Protein AF-A0A2M8DER8-F1 (afdb_monomer_lite)

Sequence (99 aa):
MIIALTCYLHQTRAVWVCFTGGPVLRNAFCRLGLAPVCLAAARPEALGVAAAQWGRYYDQHPHLFAGRVEEGFHSLSGGLTAEQLIGVARTIAPVRYAE

Foldseek 3Di:
DLLLVLLLCVVVVPFKDKDKDFPVVCVVCVVLVHDWDFDFFDDLVVCPVNSVVCPCVCVRRITMTMGGSVVSNVSNVVPDDPVRVVVSVVVCDDPPPDD

Structure (mmCIF, N/CA/C/O backbone):
data_AF-A0A2M8DER8-F1
#
_entry.id   AF-A0A2M8DER8-F1
#
loop_
_atom_site.group_PDB
_atom_site.id
_atom_site.type_symbol
_atom_site.label_atom_id
_atom_site.label_alt_id
_atom_site.label_comp_id
_atom_site.label_asym_id
_atom_site.label_entity_id
_atom_site.label_seq_id
_atom_site.pdbx_PDB_ins_code
_atom_site.Cartn_x
_atom_site.Cartn_y
_atom_site.Cartn_z
_atom_site.occupancy
_atom_site.B_iso_or_equiv
_atom_site.auth_seq_id
_atom_site.auth_comp_id
_atom_site.auth_asym_id
_atom_site.auth_atom_id
_atom_site.pdbx_PDB_model_num
ATOM 1 N N . MET A 1 1 ? 0.948 10.766 3.072 1.00 75.06 1 MET A N 1
ATOM 2 C CA . MET A 1 1 ? -0.043 10.258 2.097 1.00 75.06 1 MET A CA 1
ATOM 3 C C . MET A 1 1 ? -0.823 9.045 2.606 1.00 75.06 1 MET A C 1
ATOM 5 O O . MET A 1 1 ? -2.036 9.089 2.500 1.00 75.06 1 MET A O 1
ATOM 9 N N . ILE A 1 2 ? -0.188 8.019 3.204 1.00 84.62 2 ILE A N 1
ATOM 10 C CA . ILE A 1 2 ? -0.878 6.800 3.700 1.00 84.62 2 ILE A CA 1
ATOM 11 C C . ILE A 1 2 ? -2.058 7.131 4.625 1.00 84.62 2 ILE A C 1
ATOM 13 O O . ILE A 1 2 ? -3.170 6.708 4.349 1.00 84.62 2 ILE A O 1
ATOM 17 N N . ILE A 1 3 ? -1.838 7.952 5.658 1.00 85.69 3 ILE A N 1
ATOM 18 C CA . ILE A 1 3 ? -2.890 8.317 6.623 1.00 85.69 3 ILE A CA 1
ATOM 19 C C . ILE A 1 3 ? -4.086 8.978 5.929 1.00 85.69 3 ILE A C 1
ATOM 21 O O . ILE A 1 3 ? -5.216 8.531 6.090 1.00 85.69 3 ILE A O 1
ATOM 25 N N . ALA A 1 4 ? -3.831 10.002 5.112 1.00 86.31 4 ALA A N 1
ATOM 26 C CA . ALA A 1 4 ? -4.889 10.716 4.405 1.00 86.31 4 ALA A CA 1
ATOM 27 C C . ALA A 1 4 ? -5.678 9.815 3.453 1.00 86.31 4 ALA A C 1
ATOM 29 O O . ALA A 1 4 ? -6.903 9.874 3.431 1.00 86.31 4 ALA A O 1
ATOM 30 N N . LEU A 1 5 ? -4.991 8.938 2.720 1.00 88.00 5 LEU A N 1
ATOM 31 C CA . LEU A 1 5 ? -5.652 7.996 1.828 1.00 88.00 5 LEU A CA 1
ATOM 32 C C . LEU A 1 5 ? -6.498 6.975 2.606 1.00 88.00 5 LEU A C 1
ATOM 34 O O . LEU A 1 5 ? -7.631 6.719 2.216 1.00 88.00 5 LEU A O 1
ATOM 38 N N . THR A 1 6 ? -6.004 6.442 3.727 1.00 89.19 6 THR A N 1
ATOM 39 C CA . THR A 1 6 ? -6.788 5.535 4.579 1.00 89.19 6 THR A CA 1
ATOM 40 C C . THR A 1 6 ? -8.038 6.225 5.130 1.00 89.19 6 THR A C 1
ATOM 42 O O . THR A 1 6 ? -9.124 5.653 5.070 1.00 89.19 6 THR A O 1
ATOM 45 N N . CYS A 1 7 ? -7.924 7.474 5.601 1.00 87.44 7 CYS A N 1
ATOM 46 C CA . CYS A 1 7 ? -9.077 8.252 6.059 1.00 87.44 7 CYS A CA 1
ATOM 47 C C . CYS A 1 7 ? -10.094 8.498 4.934 1.00 87.44 7 CYS A C 1
ATOM 49 O O . CYS A 1 7 ? -11.292 8.354 5.163 1.00 87.44 7 CYS A O 1
ATOM 51 N N . TYR A 1 8 ? -9.635 8.828 3.723 1.00 87.88 8 TYR A N 1
ATOM 52 C CA . TYR A 1 8 ? -10.504 9.019 2.558 1.00 87.88 8 TYR A CA 1
ATOM 53 C C . TYR A 1 8 ? -11.277 7.750 2.194 1.00 87.88 8 TYR A C 1
ATOM 55 O O . TYR A 1 8 ? -12.495 7.771 2.017 1.00 87.88 8 TYR A O 1
ATOM 63 N N . LEU A 1 9 ? -10.563 6.629 2.092 1.00 91.00 9 LEU A N 1
ATOM 64 C CA . LEU A 1 9 ? -11.147 5.340 1.733 1.00 91.00 9 LEU A CA 1
ATOM 65 C C . LEU A 1 9 ? -12.179 4.897 2.774 1.00 91.00 9 LEU A C 1
ATOM 67 O O . LEU A 1 9 ? -13.244 4.401 2.417 1.00 91.00 9 LEU A O 1
ATOM 71 N N . HIS A 1 10 ? -11.901 5.144 4.055 1.00 91.38 10 HIS A N 1
ATOM 72 C CA . HIS A 1 10 ? -12.841 4.862 5.134 1.00 91.38 10 HIS A CA 1
ATOM 73 C C . HIS A 1 10 ? -14.101 5.741 5.033 1.00 91.38 10 HIS A C 1
ATOM 75 O O . HIS A 1 10 ? -15.219 5.234 5.088 1.00 91.38 10 HIS A O 1
ATOM 81 N N . GLN A 1 11 ? -13.948 7.049 4.791 1.00 88.56 11 GLN A N 1
ATOM 82 C CA . GLN A 1 11 ? -15.084 7.970 4.613 1.00 88.56 11 GLN A CA 1
ATOM 83 C C . GLN A 1 11 ? -15.958 7.613 3.403 1.00 88.56 11 GLN A C 1
ATOM 85 O O . GLN A 1 11 ? -17.178 7.760 3.454 1.00 88.56 11 GLN A O 1
ATOM 90 N N . THR A 1 12 ? -15.350 7.104 2.331 1.00 87.88 12 THR A N 1
ATOM 91 C CA . THR A 1 12 ? -16.055 6.640 1.124 1.00 87.88 12 THR A CA 1
ATOM 92 C C . THR A 1 12 ? -16.608 5.216 1.250 1.00 87.88 12 THR A C 1
ATOM 94 O O . THR A 1 12 ? -17.195 4.707 0.298 1.00 87.88 12 THR A O 1
ATOM 97 N N . ARG A 1 13 ? -16.483 4.586 2.429 1.00 90.75 13 ARG A N 1
ATOM 98 C CA . ARG A 1 13 ? -16.944 3.218 2.727 1.00 90.75 13 ARG A CA 1
ATOM 99 C C . ARG A 1 13 ? -16.336 2.147 1.816 1.00 90.75 13 ARG A C 1
ATOM 101 O O . ARG A 1 13 ? -16.946 1.102 1.586 1.00 90.75 13 ARG A O 1
ATOM 108 N N . ALA A 1 14 ? -15.130 2.381 1.301 1.00 93.38 14 ALA A N 1
ATOM 109 C CA . ALA A 1 14 ? -14.382 1.338 0.617 1.00 93.38 14 ALA A CA 1
ATOM 110 C C . ALA A 1 14 ? -14.043 0.224 1.619 1.00 93.38 14 ALA A C 1
ATOM 112 O O . ALA A 1 14 ? -13.564 0.497 2.715 1.00 93.38 14 ALA A O 1
ATOM 113 N N . VAL A 1 15 ? -14.279 -1.037 1.253 1.00 95.62 15 VAL A N 1
ATOM 114 C CA . VAL A 1 15 ? -13.993 -2.184 2.138 1.00 95.62 15 VAL A CA 1
ATOM 115 C C . VAL A 1 15 ? -12.535 -2.625 2.002 1.00 95.62 15 VAL A C 1
ATOM 117 O O . VAL A 1 15 ? -11.861 -2.929 2.989 1.00 95.62 15 VAL A O 1
ATOM 120 N N . TRP A 1 16 ? -12.041 -2.625 0.765 1.00 95.62 16 TRP A N 1
ATOM 121 C CA . TRP A 1 16 ? -10.700 -3.058 0.400 1.00 95.62 16 TRP A CA 1
ATOM 122 C C . TRP A 1 16 ? -10.007 -1.993 -0.433 1.00 95.62 16 TRP A C 1
ATOM 124 O O . TRP A 1 16 ? -10.632 -1.325 -1.256 1.00 95.62 16 TRP A O 1
ATOM 134 N N . VAL A 1 17 ? -8.696 -1.889 -0.255 1.00 94.88 17 VAL A N 1
ATOM 135 C CA . VAL A 1 17 ? -7.814 -1.147 -1.153 1.00 94.88 17 VAL A CA 1
ATOM 136 C C . VAL A 1 17 ? -6.779 -2.094 -1.730 1.00 94.88 17 VAL A C 1
ATOM 138 O O . VAL A 1 17 ? -6.166 -2.860 -0.988 1.00 94.88 17 VAL A O 1
ATOM 141 N N . CYS A 1 18 ? -6.577 -2.012 -3.042 1.00 95.62 18 CYS A N 1
ATOM 142 C CA . CYS A 1 18 ? -5.510 -2.710 -3.745 1.00 95.62 18 CYS A CA 1
ATOM 143 C C . CYS A 1 18 ? -4.506 -1.692 -4.277 1.00 95.62 18 CYS A C 1
ATOM 145 O O . CYS A 1 18 ? -4.895 -0.650 -4.803 1.00 95.62 18 CYS A O 1
ATOM 147 N N . PHE A 1 19 ? -3.216 -1.982 -4.145 1.00 93.94 19 PHE A N 1
ATOM 148 C CA . PHE A 1 19 ? -2.161 -1.089 -4.617 1.00 93.94 19 PHE A CA 1
ATOM 149 C C . PHE A 1 19 ? -0.875 -1.853 -4.926 1.00 93.94 19 PHE A C 1
ATOM 151 O O . PHE A 1 19 ? -0.637 -2.940 -4.403 1.00 93.94 19 PHE A O 1
ATOM 158 N N . THR A 1 20 ? -0.021 -1.264 -5.762 1.00 95.06 20 THR A N 1
ATOM 159 C CA . THR A 1 20 ? 1.351 -1.728 -5.979 1.00 95.06 20 THR A CA 1
ATOM 160 C C . THR A 1 20 ? 2.310 -0.978 -5.056 1.00 95.06 20 THR A C 1
ATOM 162 O O . THR A 1 20 ? 2.190 0.235 -4.863 1.00 95.06 20 THR A O 1
ATOM 165 N N . G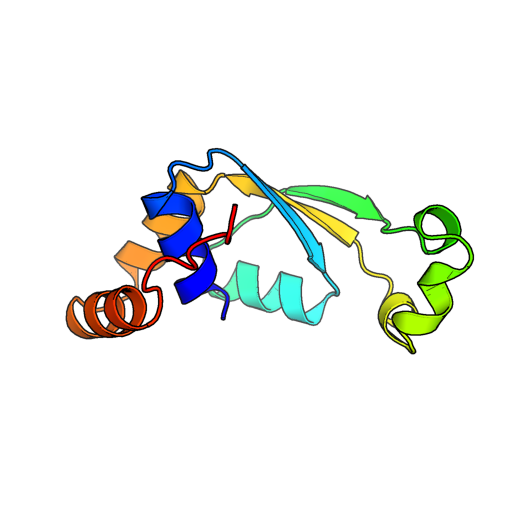LY A 1 21 ? 3.298 -1.670 -4.490 1.00 94.19 21 GLY A N 1
ATOM 166 C CA . GLY A 1 21 ? 4.281 -1.055 -3.601 1.00 94.19 21 GLY A CA 1
ATOM 167 C C . GLY A 1 21 ? 5.640 -1.738 -3.625 1.00 94.19 21 GLY A C 1
ATOM 168 O O . GLY A 1 21 ? 5.729 -2.961 -3.685 1.00 94.19 21 GLY A O 1
ATOM 169 N N . GLY A 1 22 ? 6.706 -0.943 -3.541 1.00 93.38 22 GLY A N 1
ATOM 170 C CA . GLY A 1 22 ? 8.051 -1.450 -3.285 1.00 93.38 22 GLY A CA 1
ATOM 171 C C . GLY A 1 22 ? 8.335 -1.686 -1.795 1.00 93.38 22 GLY A C 1
ATOM 172 O O . GLY A 1 22 ? 7.522 -1.326 -0.932 1.00 93.38 22 GLY A O 1
ATOM 173 N N . PRO A 1 23 ? 9.524 -2.222 -1.463 1.00 90.31 23 PRO A N 1
ATOM 174 C CA . PRO A 1 23 ? 9.928 -2.522 -0.087 1.00 90.31 23 PRO A CA 1
ATOM 175 C C . PRO A 1 23 ? 9.827 -1.326 0.869 1.00 90.31 23 PRO A C 1
ATOM 177 O O . PRO A 1 23 ? 9.393 -1.476 2.010 1.00 90.31 23 PRO A O 1
ATOM 180 N N . VAL A 1 24 ? 10.163 -0.121 0.396 1.00 91.44 24 VAL A N 1
ATOM 181 C CA . VAL A 1 24 ? 10.080 1.115 1.193 1.00 91.44 24 VAL A CA 1
ATOM 182 C C . VAL A 1 24 ? 8.644 1.390 1.641 1.00 91.44 24 VAL A C 1
ATOM 184 O O . VAL A 1 24 ? 8.409 1.687 2.813 1.00 91.44 24 VAL A O 1
ATOM 187 N N . LEU A 1 25 ? 7.675 1.244 0.733 1.00 90.44 25 LEU A N 1
ATOM 188 C CA . LEU A 1 25 ? 6.267 1.468 1.045 1.00 90.44 25 LEU A CA 1
ATOM 189 C C . LEU A 1 25 ? 5.744 0.398 2.010 1.00 90.44 25 LEU A C 1
ATOM 191 O O . LEU A 1 25 ? 5.101 0.737 3.001 1.00 90.44 25 LEU A O 1
ATOM 195 N N . ARG A 1 26 ? 6.086 -0.877 1.780 1.00 88.38 26 ARG A N 1
ATOM 196 C CA . ARG A 1 26 ? 5.752 -1.977 2.700 1.00 88.38 26 ARG A CA 1
ATOM 197 C C . ARG A 1 26 ? 6.268 -1.700 4.115 1.00 88.38 26 ARG A C 1
ATOM 199 O O . ARG A 1 26 ? 5.521 -1.841 5.077 1.00 88.38 26 ARG A O 1
ATOM 206 N N . ASN A 1 27 ? 7.516 -1.253 4.243 1.00 89.56 27 ASN A N 1
ATOM 207 C CA . ASN A 1 27 ? 8.108 -0.926 5.539 1.00 89.56 27 ASN A CA 1
ATOM 208 C C . ASN A 1 27 ? 7.393 0.249 6.220 1.00 89.56 27 ASN A C 1
ATOM 210 O O . ASN A 1 27 ? 7.227 0.239 7.439 1.00 89.56 27 ASN A O 1
ATOM 214 N N . ALA A 1 28 ? 6.938 1.244 5.453 1.00 89.19 28 ALA A N 1
ATOM 215 C CA . ALA A 1 28 ? 6.133 2.339 5.987 1.00 89.19 28 ALA A CA 1
ATOM 216 C C . ALA A 1 28 ? 4.785 1.846 6.542 1.00 89.19 28 ALA A C 1
ATOM 218 O O . ALA A 1 28 ? 4.415 2.250 7.640 1.00 89.19 28 ALA A O 1
ATOM 219 N N . PHE A 1 29 ? 4.095 0.935 5.844 1.00 89.75 29 PHE A N 1
ATOM 220 C CA . PHE A 1 29 ? 2.880 0.293 6.361 1.00 89.75 29 PHE A CA 1
ATOM 221 C C . PHE A 1 29 ? 3.155 -0.459 7.672 1.00 89.75 29 PHE A C 1
ATOM 223 O O . PHE A 1 29 ? 2.489 -0.193 8.670 1.00 89.75 29 PHE A O 1
ATOM 230 N N . CYS A 1 30 ? 4.195 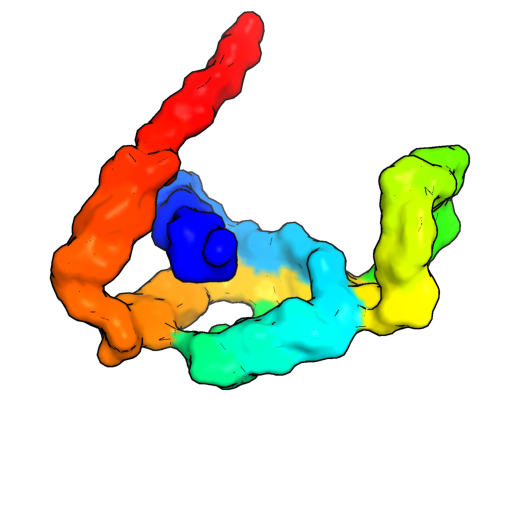-1.300 7.717 1.00 86.94 30 CYS A N 1
ATOM 231 C CA . CYS A 1 30 ? 4.548 -2.044 8.930 1.00 86.94 30 CYS A CA 1
ATOM 232 C C . CYS A 1 30 ? 4.829 -1.124 10.132 1.00 86.94 30 CYS A C 1
ATOM 234 O O . CYS A 1 30 ? 4.357 -1.391 11.233 1.00 86.94 30 CYS A O 1
ATOM 236 N N . ARG A 1 31 ? 5.554 -0.013 9.929 1.00 86.88 31 ARG A N 1
ATOM 237 C CA . ARG A 1 31 ? 5.849 0.973 10.990 1.00 86.88 31 ARG A CA 1
ATOM 238 C C . ARG A 1 31 ? 4.607 1.693 11.516 1.00 86.88 31 ARG A C 1
ATOM 240 O O . ARG A 1 31 ? 4.632 2.179 12.639 1.00 86.88 31 ARG A O 1
ATOM 247 N N . LEU A 1 32 ? 3.553 1.772 10.709 1.00 85.75 32 LEU A N 1
ATOM 248 C CA . LEU A 1 32 ? 2.263 2.359 11.073 1.00 85.75 32 LEU A CA 1
ATOM 249 C C . LEU A 1 32 ? 1.287 1.328 11.669 1.00 85.75 32 LEU A C 1
ATOM 251 O O . LEU A 1 32 ? 0.116 1.643 11.850 1.00 85.75 32 LEU A O 1
ATOM 255 N N . GLY A 1 33 ? 1.735 0.094 11.936 1.00 86.69 33 GLY A N 1
ATOM 256 C CA . GLY A 1 33 ? 0.863 -0.976 12.431 1.00 86.69 33 GLY A CA 1
ATOM 257 C C . GLY A 1 33 ? -0.134 -1.484 11.384 1.00 86.69 33 GLY A C 1
ATOM 258 O O . GLY A 1 33 ? -1.160 -2.065 11.731 1.00 86.69 33 GLY A O 1
ATOM 259 N N . LEU A 1 34 ? 0.147 -1.248 10.100 1.00 89.19 34 LEU A N 1
ATOM 260 C CA . LEU A 1 34 ? -0.670 -1.706 8.983 1.00 89.19 34 LEU A CA 1
ATOM 261 C C . LEU A 1 34 ? -0.074 -2.993 8.408 1.00 89.19 34 LEU A C 1
ATOM 263 O O . LEU A 1 34 ? 1.125 -3.062 8.125 1.00 89.19 34 LEU A O 1
ATOM 267 N N . ALA A 1 35 ? -0.924 -3.994 8.192 1.00 86.81 35 ALA A N 1
ATOM 268 C CA . ALA A 1 35 ? -0.531 -5.309 7.690 1.00 86.81 35 ALA A CA 1
ATOM 269 C C . ALA A 1 35 ? -1.255 -5.650 6.374 1.00 86.81 35 ALA A C 1
ATOM 271 O O . ALA A 1 35 ? -2.119 -6.526 6.352 1.00 86.81 35 ALA A O 1
ATOM 272 N N . PRO A 1 36 ? -0.946 -4.957 5.261 1.00 92.31 36 PRO A N 1
ATOM 273 C CA . PRO A 1 36 ? -1.518 -5.310 3.971 1.00 92.31 36 PRO A CA 1
ATOM 274 C C . PRO A 1 36 ? -1.039 -6.702 3.528 1.00 92.31 36 PRO A C 1
ATOM 276 O O . PRO A 1 36 ? 0.144 -7.039 3.625 1.00 92.31 36 PRO A O 1
ATOM 279 N N . VAL A 1 37 ? -1.966 -7.503 3.010 1.00 94.56 37 VAL A N 1
ATOM 280 C CA . VAL A 1 37 ? -1.719 -8.847 2.488 1.00 94.56 37 VAL A CA 1
ATOM 281 C C . VAL A 1 37 ? -1.010 -8.735 1.143 1.00 94.56 37 VAL A C 1
ATOM 283 O O . VAL A 1 37 ? -1.490 -8.050 0.241 1.00 94.56 37 VAL A O 1
ATOM 286 N N . CYS A 1 38 ? 0.131 -9.409 0.998 1.00 95.25 38 CYS A N 1
ATOM 287 C CA . CYS A 1 38 ? 0.816 -9.536 -0.287 1.00 95.25 38 CYS A CA 1
ATOM 288 C C . CYS A 1 38 ? 0.059 -10.536 -1.167 1.00 95.25 38 CYS A C 1
ATOM 290 O O . CYS A 1 38 ? -0.140 -11.678 -0.759 1.00 95.25 38 CYS A O 1
ATOM 292 N N . LEU A 1 39 ? -0.361 -10.108 -2.356 1.00 96.56 39 LEU A N 1
ATOM 293 C CA . LEU A 1 39 ? -1.129 -10.934 -3.286 1.00 96.56 39 LEU A CA 1
ATOM 294 C C . LEU A 1 39 ? -0.231 -11.612 -4.321 1.00 96.56 39 LEU A C 1
ATOM 296 O O . LEU A 1 39 ? -0.353 -12.808 -4.562 1.00 96.56 39 LEU A O 1
ATOM 300 N N . ALA A 1 40 ? 0.654 -10.840 -4.954 1.00 96.88 40 ALA A N 1
ATOM 301 C CA . ALA A 1 40 ? 1.542 -11.315 -6.011 1.00 96.88 40 ALA A CA 1
ATOM 302 C C . ALA A 1 40 ? 2.660 -10.301 -6.292 1.00 96.88 40 ALA A C 1
ATOM 304 O O . ALA A 1 40 ? 2.555 -9.131 -5.923 1.00 96.88 40 ALA A O 1
ATOM 305 N N . ALA A 1 41 ? 3.704 -10.719 -7.010 1.00 97.19 41 ALA A N 1
ATOM 306 C CA . ALA A 1 41 ? 4.635 -9.779 -7.630 1.00 97.19 41 ALA A CA 1
ATOM 307 C C . ALA A 1 41 ? 3.893 -8.914 -8.664 1.00 97.19 41 ALA A C 1
ATOM 309 O O . ALA A 1 41 ? 3.090 -9.423 -9.451 1.00 97.19 41 ALA A O 1
ATOM 310 N N . ALA A 1 42 ? 4.154 -7.607 -8.676 1.00 96.62 42 ALA A N 1
ATOM 311 C CA . ALA A 1 42 ? 3.598 -6.726 -9.689 1.00 96.62 42 ALA A CA 1
ATOM 312 C C . ALA A 1 42 ? 4.403 -6.895 -10.982 1.00 96.62 42 ALA A C 1
ATOM 314 O O . ALA A 1 42 ? 5.619 -6.708 -11.007 1.00 96.62 42 ALA A O 1
ATOM 315 N N . ARG A 1 43 ? 3.709 -7.250 -12.063 1.00 95.19 43 ARG A N 1
ATOM 316 C CA . ARG A 1 43 ? 4.322 -7.592 -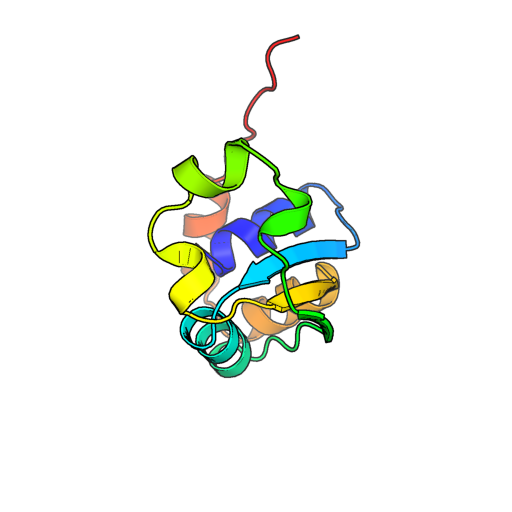13.347 1.00 95.19 43 ARG A CA 1
ATOM 317 C C . ARG A 1 43 ? 4.206 -6.426 -14.330 1.00 95.19 43 ARG A C 1
ATOM 319 O O . ARG A 1 43 ? 3.074 -6.024 -14.608 1.00 95.19 43 ARG A O 1
ATOM 326 N N . PRO A 1 44 ? 5.312 -5.884 -14.871 1.00 94.44 44 PRO A N 1
ATOM 327 C CA . PRO A 1 44 ? 5.241 -4.790 -15.838 1.00 94.44 44 PRO A CA 1
ATOM 328 C C . PRO A 1 44 ? 4.553 -5.222 -17.137 1.00 94.44 44 PRO A C 1
ATOM 330 O O . PRO A 1 44 ? 3.888 -4.406 -17.769 1.00 94.44 44 PRO A O 1
ATOM 333 N N . GLU A 1 45 ? 4.612 -6.511 -17.493 1.00 94.94 45 GLU A N 1
ATOM 334 C CA . GLU A 1 45 ? 3.907 -7.041 -18.671 1.00 94.94 45 GLU A CA 1
ATOM 335 C C . GLU A 1 45 ? 2.388 -6.805 -18.621 1.00 94.94 45 GLU A C 1
ATOM 337 O O . GLU A 1 45 ? 1.764 -6.655 -19.667 1.00 94.94 45 GLU A O 1
ATOM 342 N N . ALA A 1 46 ? 1.791 -6.715 -17.424 1.00 92.81 46 ALA A N 1
ATOM 343 C CA . ALA A 1 46 ? 0.362 -6.436 -17.265 1.00 92.81 46 ALA A CA 1
ATOM 344 C C . ALA A 1 46 ? -0.035 -5.022 -17.732 1.00 92.81 46 ALA A C 1
ATOM 346 O O . ALA A 1 46 ? -1.211 -4.766 -17.973 1.00 92.81 46 ALA A O 1
ATOM 347 N N . LEU A 1 47 ? 0.934 -4.109 -17.867 1.00 92.50 47 LEU A N 1
ATOM 348 C CA . LEU A 1 47 ? 0.722 -2.742 -18.348 1.00 92.50 47 LEU A CA 1
ATOM 349 C C . LEU A 1 47 ? 0.983 -2.584 -19.854 1.00 92.50 47 LEU A C 1
ATOM 351 O O . LEU A 1 47 ? 0.673 -1.534 -20.417 1.00 92.50 47 LEU A O 1
ATOM 355 N N . GLY A 1 48 ? 1.575 -3.583 -20.518 1.00 93.81 48 GLY A N 1
ATOM 356 C CA . GLY A 1 48 ? 1.964 -3.494 -21.927 1.00 93.81 48 GLY A CA 1
ATOM 357 C C . GLY A 1 48 ? 2.824 -2.259 -22.225 1.00 93.81 48 GLY A C 1
ATOM 358 O O . GLY A 1 48 ? 3.766 -1.947 -21.496 1.00 93.81 48 GLY A O 1
ATOM 359 N N . VAL A 1 49 ? 2.473 -1.512 -23.277 1.00 93.50 49 VAL A N 1
ATOM 360 C CA . VAL A 1 49 ? 3.183 -0.279 -23.683 1.00 93.50 49 VAL A CA 1
ATOM 361 C C . VAL A 1 49 ? 3.208 0.791 -22.589 1.00 93.50 49 VAL A C 1
ATOM 363 O O . VAL A 1 49 ? 4.131 1.601 -22.524 1.00 93.50 49 VAL A O 1
ATOM 366 N N . ALA A 1 50 ? 2.223 0.768 -21.689 1.00 93.69 50 ALA A N 1
ATOM 367 C CA . ALA A 1 50 ? 2.110 1.719 -20.599 1.00 93.69 50 ALA A CA 1
ATOM 368 C C . ALA A 1 50 ? 3.172 1.496 -19.511 1.00 93.69 50 ALA A C 1
ATOM 370 O O . ALA A 1 50 ? 3.353 2.385 -18.687 1.00 93.69 50 ALA A O 1
ATOM 371 N N . ALA A 1 51 ? 3.900 0.374 -19.495 1.00 93.38 51 ALA A N 1
ATOM 372 C CA . ALA A 1 51 ? 4.966 0.132 -18.520 1.00 93.38 51 ALA A CA 1
ATOM 373 C C . ALA A 1 51 ? 6.072 1.203 -18.581 1.00 93.38 51 ALA A C 1
ATOM 375 O O . ALA A 1 51 ? 6.584 1.618 -17.543 1.00 93.38 51 ALA A O 1
ATOM 376 N N . ALA A 1 52 ? 6.387 1.718 -19.776 1.00 92.50 52 ALA A N 1
ATOM 377 C CA . ALA A 1 52 ? 7.436 2.722 -19.967 1.00 92.50 52 ALA A CA 1
ATOM 378 C C . AL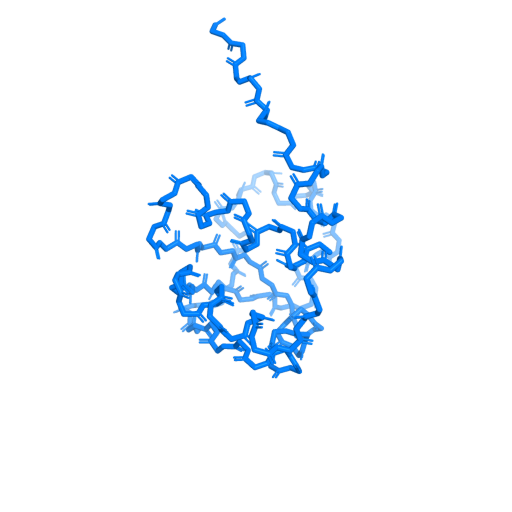A A 1 52 ? 7.166 4.038 -19.210 1.00 92.50 52 ALA A C 1
ATOM 380 O O . ALA A 1 52 ? 8.105 4.693 -18.760 1.00 92.50 52 ALA A O 1
ATOM 381 N N . GLN A 1 53 ? 5.894 4.403 -19.001 1.00 95.88 53 GLN A N 1
ATOM 382 C CA . GLN A 1 53 ? 5.528 5.630 -18.279 1.00 95.88 53 GLN A CA 1
ATOM 383 C C . GLN A 1 53 ? 5.826 5.543 -16.768 1.00 95.88 53 GLN A C 1
ATOM 385 O O . GLN A 1 53 ? 5.863 6.561 -16.084 1.00 95.88 53 GLN A O 1
ATOM 390 N N . TRP A 1 54 ? 6.053 4.335 -16.241 1.00 94.38 54 TRP A N 1
ATOM 391 C CA . TRP A 1 54 ? 6.376 4.105 -14.831 1.00 94.38 54 TRP A CA 1
ATOM 392 C C . TRP A 1 54 ? 7.877 4.263 -14.536 1.00 94.38 54 TRP A C 1
ATOM 394 O O . TRP A 1 54 ? 8.295 4.162 -13.380 1.00 94.38 54 TRP A O 1
ATOM 404 N N . GLY A 1 55 ? 8.705 4.530 -15.555 1.00 94.25 55 GLY A N 1
ATOM 405 C CA . GLY A 1 55 ? 10.149 4.713 -15.408 1.00 94.25 55 GLY A CA 1
ATOM 406 C C . GLY A 1 55 ? 10.811 3.533 -14.690 1.00 94.25 55 GLY A C 1
ATOM 407 O O . GLY A 1 55 ? 10.528 2.376 -14.980 1.00 94.25 55 GLY A O 1
ATOM 408 N N . ARG A 1 56 ? 11.660 3.829 -13.698 1.00 94.00 56 ARG A N 1
ATOM 409 C CA . ARG A 1 56 ? 12.364 2.824 -12.876 1.00 94.00 56 ARG A CA 1
ATOM 410 C C . ARG A 1 56 ? 11.513 2.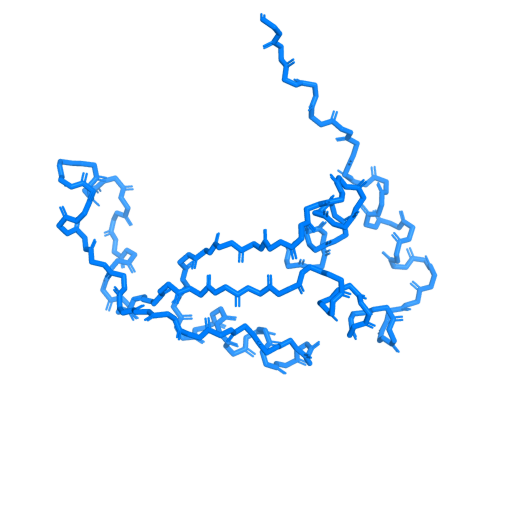219 -11.757 1.00 94.00 56 ARG A C 1
ATOM 412 O O . ARG A 1 56 ? 12.044 1.606 -10.835 1.00 94.00 56 ARG A O 1
ATOM 419 N N . TYR A 1 57 ? 10.195 2.419 -11.767 1.00 94.44 57 TYR A N 1
ATOM 420 C CA . TYR A 1 57 ? 9.343 1.904 -10.698 1.00 94.44 57 TYR A CA 1
ATOM 421 C C . TYR A 1 57 ? 9.449 0.381 -10.565 1.00 94.44 57 TYR A C 1
ATOM 423 O O . TYR A 1 57 ? 9.512 -0.113 -9.445 1.00 94.44 57 TYR A O 1
ATOM 431 N N . TYR A 1 58 ? 9.512 -0.367 -11.667 1.00 95.00 58 TYR A N 1
ATOM 432 C CA . TYR A 1 58 ? 9.578 -1.830 -11.610 1.00 95.00 58 TYR A CA 1
ATOM 433 C C . TYR A 1 58 ? 10.958 -2.388 -11.225 1.00 95.00 58 TYR A C 1
ATOM 435 O O . TYR A 1 58 ? 11.022 -3.526 -10.760 1.00 95.00 58 TYR A O 1
ATOM 443 N N . ASP A 1 59 ? 12.024 -1.581 -11.281 1.00 95.06 59 ASP A N 1
ATOM 444 C CA . ASP A 1 59 ? 13.376 -1.962 -10.830 1.00 95.06 59 ASP A CA 1
ATOM 445 C C . ASP A 1 59 ? 13.409 -2.296 -9.330 1.00 95.06 59 ASP A C 1
ATOM 447 O O . ASP A 1 59 ? 14.270 -3.034 -8.861 1.00 95.06 59 ASP A O 1
ATOM 451 N N . GLN A 1 60 ? 12.453 -1.771 -8.555 1.00 94.69 60 GLN A N 1
ATOM 452 C CA . GLN A 1 60 ? 12.351 -2.032 -7.117 1.00 94.69 60 GLN A CA 1
ATOM 453 C C . GLN A 1 60 ? 11.607 -3.337 -6.779 1.00 94.69 60 GLN A C 1
ATOM 455 O O . GLN A 1 60 ? 11.315 -3.577 -5.606 1.00 94.69 60 GLN A O 1
ATOM 460 N N . HIS A 1 61 ? 11.256 -4.145 -7.785 1.00 95.19 61 HIS A N 1
ATOM 461 C CA . HIS A 1 61 ? 10.484 -5.386 -7.652 1.00 95.19 61 HIS A CA 1
ATOM 462 C C . HIS A 1 61 ? 9.201 -5.211 -6.809 1.00 95.19 61 HIS A C 1
ATOM 464 O O . HIS A 1 61 ? 9.041 -5.829 -5.746 1.00 95.19 61 HIS A O 1
ATOM 470 N N . PRO A 1 62 ? 8.280 -4.327 -7.242 1.00 97.00 62 PRO A N 1
ATOM 471 C CA . PRO A 1 62 ? 7.073 -4.039 -6.485 1.00 97.00 62 PRO A CA 1
ATOM 472 C C . PRO A 1 62 ? 6.154 -5.262 -6.402 1.00 97.00 62 PRO A C 1
ATOM 474 O O . PRO A 1 62 ? 6.167 -6.146 -7.257 1.00 97.00 62 PRO A O 1
ATOM 477 N N . HIS A 1 63 ? 5.326 -5.295 -5.366 1.00 97.25 63 HIS A N 1
ATOM 478 C CA . HIS A 1 63 ? 4.299 -6.314 -5.164 1.00 97.25 63 HIS A CA 1
ATOM 479 C C . HIS A 1 63 ? 2.912 -5.675 -5.139 1.00 97.25 63 HIS A C 1
ATOM 481 O O . HIS A 1 63 ? 2.765 -4.493 -4.818 1.00 97.25 63 HIS A O 1
ATOM 487 N N . LEU A 1 64 ? 1.902 -6.464 -5.494 1.00 96.62 64 LEU A N 1
ATOM 488 C CA . LEU A 1 64 ? 0.495 -6.149 -5.308 1.00 96.62 64 LEU A CA 1
ATOM 489 C C . LEU A 1 64 ? 0.094 -6.478 -3.877 1.00 96.62 64 LEU A C 1
ATOM 491 O O . LEU A 1 64 ? 0.359 -7.573 -3.379 1.00 96.62 64 LEU A O 1
ATOM 495 N N . PHE A 1 65 ? -0.589 -5.539 -3.247 1.00 96.25 65 PHE A N 1
ATOM 496 C CA . PHE A 1 65 ? -1.078 -5.657 -1.889 1.00 96.25 65 PHE A CA 1
ATOM 497 C C . PHE A 1 65 ? -2.579 -5.405 -1.833 1.00 96.25 65 PHE A C 1
ATOM 499 O O . PHE A 1 65 ? -3.093 -4.592 -2.603 1.00 96.25 65 PHE A O 1
ATOM 506 N N . ALA A 1 66 ? -3.254 -6.047 -0.881 1.00 96.25 66 ALA A N 1
ATOM 507 C CA . ALA A 1 66 ? -4.607 -5.701 -0.465 1.00 96.25 66 ALA A CA 1
ATOM 508 C C . ALA A 1 66 ? -4.661 -5.426 1.038 1.00 96.25 66 ALA A C 1
ATOM 510 O O . ALA A 1 66 ? -4.044 -6.132 1.832 1.00 96.25 66 ALA A O 1
ATOM 511 N N . GLY A 1 67 ? -5.417 -4.411 1.441 1.00 94.12 67 GLY A N 1
ATOM 512 C CA . GLY A 1 67 ? -5.659 -4.099 2.848 1.00 94.12 67 GLY A CA 1
ATOM 513 C C . GLY A 1 67 ? -7.133 -3.840 3.115 1.00 94.12 67 GLY A C 1
ATOM 514 O O . GLY A 1 67 ? -7.821 -3.255 2.274 1.00 94.12 67 GLY A O 1
ATOM 515 N N . ARG A 1 68 ? -7.609 -4.256 4.293 1.00 94.69 68 ARG A N 1
ATOM 516 C CA . ARG A 1 68 ? -8.931 -3.869 4.788 1.00 94.69 68 ARG A CA 1
ATOM 517 C C . ARG A 1 68 ? -8.865 -2.435 5.283 1.00 94.69 68 ARG A C 1
ATOM 519 O O . ARG A 1 68 ? -8.044 -2.095 6.133 1.00 94.69 68 ARG A O 1
ATOM 526 N N . VAL A 1 69 ? -9.717 -1.592 4.716 1.00 93.25 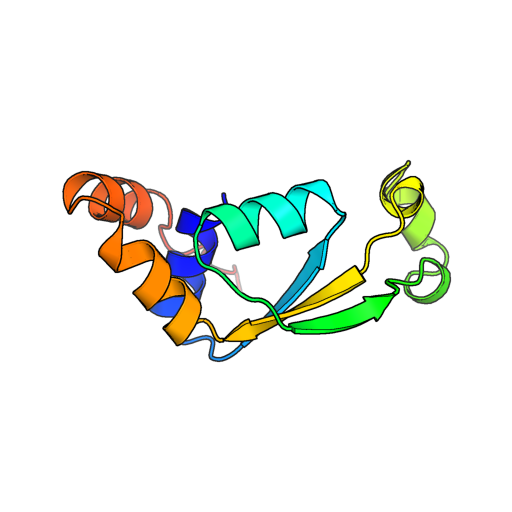69 VAL A N 1
ATOM 527 C CA . VAL A 1 69 ? -9.703 -0.148 4.979 1.00 93.25 69 VAL A CA 1
ATOM 528 C C . VAL A 1 69 ? -10.074 0.143 6.432 1.00 93.25 69 VAL A C 1
ATOM 530 O O . VAL A 1 69 ? -9.404 0.946 7.074 1.00 93.25 69 VAL A O 1
ATOM 533 N N . GLU A 1 70 ? -11.076 -0.563 6.955 1.00 92.19 70 GLU A N 1
ATOM 534 C CA . GLU A 1 70 ? -11.535 -0.463 8.346 1.00 92.19 70 GLU A CA 1
ATOM 535 C C . GLU A 1 70 ? -10.401 -0.726 9.346 1.00 92.19 70 GLU A C 1
ATOM 537 O O . GLU A 1 70 ? -10.110 0.088 10.219 1.00 92.19 70 GLU A O 1
ATOM 542 N N . GLU A 1 71 ? -9.692 -1.842 9.169 1.00 92.00 71 GLU A N 1
ATOM 543 C CA . GLU A 1 71 ? -8.569 -2.229 10.027 1.00 92.00 71 GLU A CA 1
ATOM 544 C C . GLU A 1 71 ? -7.444 -1.204 9.949 1.00 92.00 71 GLU A C 1
ATOM 546 O O . GLU A 1 71 ? -6.891 -0.800 10.970 1.00 92.00 71 GLU A O 1
ATOM 551 N N . GLY A 1 72 ? -7.143 -0.725 8.739 1.00 91.31 72 GLY A N 1
ATOM 552 C CA . GLY A 1 72 ? -6.133 0.303 8.569 1.00 91.31 72 GLY A CA 1
ATOM 553 C C . GLY A 1 72 ? -6.507 1.628 9.234 1.00 91.31 72 GLY A C 1
ATOM 554 O O . GLY A 1 72 ? -5.649 2.283 9.826 1.00 91.31 72 GLY A O 1
ATOM 555 N N . PHE A 1 73 ? -7.777 2.026 9.168 1.00 90.69 73 PHE A N 1
ATOM 556 C CA . PHE A 1 73 ? -8.269 3.229 9.833 1.00 90.69 73 PHE A CA 1
ATOM 557 C C . PHE A 1 73 ? -8.199 3.096 11.358 1.00 90.69 73 PHE A C 1
ATOM 559 O O . PHE A 1 73 ? -7.709 4.011 12.026 1.00 90.69 73 PHE A O 1
ATOM 566 N N . HIS A 1 74 ? -8.600 1.950 11.911 1.00 90.19 74 HIS A N 1
ATOM 567 C CA . HIS A 1 74 ? -8.483 1.667 13.341 1.00 90.19 74 HIS A CA 1
ATOM 568 C C . HIS A 1 74 ? -7.030 1.682 13.834 1.00 90.19 74 HIS A C 1
ATOM 570 O O . HIS A 1 74 ? -6.743 2.366 14.820 1.00 90.19 74 HIS A O 1
ATOM 576 N N . SER A 1 75 ? -6.105 1.009 13.135 1.00 89.25 75 SER A N 1
ATOM 577 C CA . SER A 1 75 ? -4.676 1.000 13.494 1.00 89.25 75 SER A CA 1
ATOM 578 C C . SER A 1 75 ? -4.080 2.406 13.546 1.00 89.25 75 SER A C 1
ATOM 580 O O . SER A 1 75 ? -3.297 2.720 14.440 1.00 89.25 75 SER A O 1
ATOM 582 N N . LEU A 1 76 ? -4.466 3.277 12.609 1.00 87.19 76 LEU A N 1
ATOM 583 C CA . LEU A 1 76 ? -3.982 4.657 12.567 1.00 87.19 76 LEU A CA 1
ATOM 584 C C . LEU A 1 76 ? -4.645 5.548 13.620 1.00 87.19 76 LEU A C 1
ATOM 586 O O . LEU A 1 76 ? -3.984 6.413 14.189 1.00 87.19 76 LEU A O 1
ATOM 590 N N . SER A 1 77 ? -5.930 5.338 13.906 1.00 80.31 77 SER A N 1
ATOM 591 C CA . SER A 1 77 ? -6.680 6.157 14.866 1.00 80.31 77 SER A CA 1
ATOM 592 C C . SER A 1 77 ? -6.173 5.995 16.300 1.00 80.31 77 SER A C 1
ATOM 594 O O . SER A 1 77 ? -6.242 6.940 17.077 1.00 80.31 77 SER A O 1
ATOM 596 N N . GLY A 1 78 ? -5.611 4.832 16.646 1.00 76.25 78 GLY A N 1
ATOM 597 C CA . GLY A 1 78 ? -4.988 4.611 17.955 1.00 76.25 78 GLY A CA 1
ATOM 598 C C . GLY A 1 78 ? -3.670 5.368 18.172 1.00 76.25 78 GLY A C 1
ATOM 599 O O . GLY A 1 78 ? -3.245 5.521 19.314 1.00 76.25 78 GLY A O 1
ATOM 600 N N . GLY A 1 79 ? -3.022 5.840 17.100 1.00 72.38 79 GLY A N 1
ATOM 601 C CA . GLY A 1 79 ? -1.717 6.512 17.148 1.00 72.38 79 GLY A CA 1
ATOM 602 C C . GLY A 1 79 ? -1.727 7.993 16.753 1.00 72.38 79 GLY A C 1
ATOM 603 O O . GLY A 1 79 ? -0.668 8.619 16.760 1.00 72.38 79 GLY A O 1
ATOM 604 N N . LEU A 1 80 ? -2.884 8.553 16.385 1.00 73.75 80 LEU A N 1
ATOM 605 C CA . LEU A 1 80 ? -3.027 9.936 15.921 1.00 73.75 80 LEU A CA 1
ATOM 606 C C . LEU A 1 80 ? -3.847 10.766 16.909 1.00 73.75 80 LEU A C 1
ATOM 608 O O . LEU A 1 80 ? -4.847 10.303 17.452 1.00 73.75 80 LEU A O 1
ATOM 612 N N . THR A 1 81 ? -3.456 12.024 17.112 1.00 74.50 81 THR A N 1
ATOM 613 C CA . THR A 1 81 ? -4.255 12.966 17.904 1.00 74.50 81 THR A CA 1
ATOM 614 C C . THR A 1 81 ? -5.482 13.440 17.122 1.00 74.50 81 THR A C 1
ATOM 616 O O . THR A 1 81 ? -5.509 13.425 15.887 1.00 74.50 81 THR A O 1
ATOM 619 N N . ALA A 1 82 ? -6.500 13.931 17.835 1.00 65.00 82 ALA A N 1
ATOM 620 C CA . ALA A 1 82 ? -7.692 14.510 17.215 1.00 65.00 82 ALA A CA 1
ATOM 621 C C . ALA A 1 82 ? -7.351 15.660 16.244 1.00 65.00 82 ALA A C 1
ATOM 623 O O . ALA A 1 82 ? -7.929 15.739 15.164 1.00 65.00 82 ALA A O 1
ATOM 624 N N . GLU A 1 83 ? -6.367 16.506 16.570 1.00 69.75 83 GLU A N 1
ATOM 625 C CA . GLU A 1 83 ? -5.882 17.569 15.675 1.00 69.75 83 GLU A CA 1
ATOM 626 C C . GLU A 1 83 ? -5.278 17.022 14.378 1.00 69.75 83 GLU A C 1
ATOM 628 O O . GLU A 1 83 ? -5.559 17.544 13.298 1.00 69.75 83 GLU A O 1
ATOM 633 N N . GLN A 1 84 ? -4.491 15.946 14.463 1.00 69.50 84 GLN A N 1
ATOM 634 C CA . GLN A 1 84 ? -3.899 15.300 13.289 1.00 69.50 84 GLN A CA 1
ATOM 635 C C . GLN A 1 84 ? -4.975 14.670 12.397 1.00 69.50 84 GLN A C 1
ATOM 637 O O . GLN A 1 84 ? -4.909 14.792 11.173 1.00 69.50 84 GLN A O 1
ATOM 642 N N . LEU A 1 85 ? -6.002 14.061 12.997 1.00 65.44 85 LEU A N 1
ATOM 643 C CA . LEU A 1 85 ? -7.150 13.513 12.272 1.00 65.44 85 LEU A CA 1
ATOM 644 C C . LEU A 1 85 ? -7.990 14.615 11.606 1.00 65.44 85 LEU A C 1
ATOM 646 O O . LEU A 1 85 ? -8.360 14.477 10.441 1.00 65.44 85 LEU A O 1
ATOM 650 N N . ILE A 1 86 ? -8.241 15.731 12.298 1.00 65.69 86 ILE A N 1
ATOM 651 C CA . ILE A 1 86 ? -8.985 16.883 11.760 1.00 65.69 86 ILE A CA 1
ATOM 652 C C . ILE A 1 86 ? -8.216 17.547 10.611 1.00 65.69 86 ILE A C 1
ATOM 654 O O . ILE A 1 86 ? -8.812 17.876 9.583 1.00 65.69 86 ILE A O 1
ATOM 658 N N . GLY A 1 87 ? -6.899 17.724 10.751 1.00 69.38 87 GLY A N 1
ATOM 659 C CA . GLY A 1 87 ? -6.047 18.285 9.700 1.00 69.38 87 GLY A CA 1
ATOM 660 C C . GLY A 1 87 ? -6.061 17.433 8.430 1.00 69.38 87 GLY A C 1
ATOM 661 O O . GLY A 1 87 ? -6.216 17.948 7.320 1.00 69.38 87 GLY A O 1
ATOM 662 N N . VAL A 1 88 ? -5.992 16.112 8.595 1.00 69.62 88 VAL A N 1
ATOM 663 C CA . VAL A 1 88 ? -6.130 15.162 7.491 1.00 69.62 88 VAL A CA 1
ATOM 664 C C . VAL A 1 88 ? -7.526 15.236 6.871 1.00 69.62 88 VAL A C 1
ATOM 666 O O . VAL A 1 88 ? -7.622 15.450 5.668 1.00 69.62 88 VAL A O 1
ATOM 669 N N . ALA A 1 89 ? -8.601 15.153 7.659 1.00 63.47 89 ALA A N 1
ATOM 670 C CA . ALA A 1 89 ? -9.976 15.194 7.155 1.00 63.47 89 ALA A CA 1
ATOM 671 C C . ALA A 1 89 ? -10.283 16.462 6.336 1.00 63.47 89 ALA A C 1
ATOM 673 O O . ALA A 1 89 ? -10.938 16.380 5.301 1.00 63.47 89 ALA A O 1
ATOM 674 N N . ARG A 1 90 ? -9.753 17.625 6.742 1.00 65.81 90 ARG A N 1
ATOM 675 C CA . ARG A 1 90 ? -9.914 18.896 6.010 1.00 65.81 90 ARG A CA 1
ATOM 676 C C . ARG A 1 90 ? -9.233 18.919 4.641 1.00 65.81 90 ARG A C 1
ATOM 678 O O . ARG A 1 90 ? -9.660 19.667 3.769 1.00 65.81 90 ARG A O 1
ATOM 685 N N . THR A 1 91 ? -8.188 18.119 4.452 1.00 65.06 91 THR A N 1
ATOM 686 C CA . THR A 1 91 ? -7.410 18.082 3.202 1.00 65.06 91 THR A CA 1
ATOM 687 C C . THR A 1 91 ? -8.073 17.187 2.147 1.00 65.06 91 THR A C 1
ATOM 689 O O . THR A 1 91 ? -7.786 17.301 0.960 1.00 65.06 91 THR A O 1
ATOM 692 N N . ILE A 1 92 ? -8.989 16.312 2.565 1.00 64.12 92 ILE A N 1
ATOM 693 C CA . ILE A 1 92 ? -9.628 15.294 1.726 1.00 64.12 92 ILE A CA 1
ATOM 694 C C . ILE A 1 92 ? -11.032 15.755 1.282 1.00 64.12 92 ILE A C 1
ATOM 696 O O . ILE A 1 92 ? -11.967 14.962 1.204 1.00 64.12 92 ILE A O 1
ATOM 700 N N . ALA A 1 93 ? -11.225 17.053 1.017 1.00 57.03 93 ALA A N 1
ATOM 701 C CA . ALA A 1 93 ? -12.487 17.527 0.445 1.00 57.03 93 ALA A CA 1
ATOM 702 C C . ALA A 1 93 ? -12.827 16.686 -0.806 1.00 57.03 93 ALA A C 1
ATOM 704 O O . ALA A 1 93 ? -11.919 16.385 -1.587 1.00 57.03 93 ALA A O 1
ATOM 705 N N . PRO A 1 94 ? -14.089 16.252 -0.981 1.00 53.97 94 PRO A N 1
ATOM 706 C CA . PRO A 1 94 ? -14.432 15.271 -1.999 1.00 53.97 94 PRO A CA 1
ATOM 707 C C . PRO A 1 94 ? -14.018 15.784 -3.377 1.00 53.97 94 PRO A C 1
ATOM 709 O O . PRO A 1 94 ? -14.447 16.859 -3.804 1.00 53.97 94 PRO A O 1
ATOM 712 N N . VAL A 1 95 ? -13.188 15.006 -4.077 1.00 53.16 95 VAL A N 1
ATOM 713 C CA . VAL A 1 95 ? -12.955 15.196 -5.508 1.00 53.16 95 VAL A CA 1
ATOM 714 C C . VAL A 1 95 ? -14.303 14.954 -6.176 1.00 53.16 95 VAL A C 1
ATOM 716 O O . VAL A 1 95 ? -14.778 13.822 -6.239 1.00 53.16 95 VAL A O 1
ATOM 719 N N . ARG A 1 96 ? -14.967 16.031 -6.611 1.00 47.56 96 ARG A N 1
ATOM 720 C CA . ARG A 1 96 ? -16.130 15.910 -7.488 1.00 47.56 96 ARG A CA 1
ATOM 721 C C . ARG A 1 96 ? -15.615 15.318 -8.792 1.00 47.56 96 ARG A C 1
ATOM 723 O O . ARG A 1 96 ? -14.905 15.997 -9.529 1.00 47.56 96 ARG A O 1
ATOM 730 N N . TYR A 1 97 ? -15.930 14.055 -9.047 1.00 40.53 97 TYR A N 1
ATOM 731 C CA . TYR A 1 97 ? -15.835 13.519 -10.395 1.00 40.53 97 TYR A CA 1
ATOM 732 C C . TYR A 1 97 ? -16.831 14.331 -11.227 1.00 40.53 97 TYR A C 1
ATOM 734 O O . TYR A 1 97 ? -18.026 14.305 -10.941 1.00 40.53 97 TYR A O 1
ATOM 742 N N . ALA A 1 98 ? -16.321 15.169 -12.133 1.00 37.47 98 ALA A N 1
ATOM 743 C CA . ALA A 1 98 ? -17.160 15.845 -13.110 1.00 37.47 98 ALA A CA 1
ATOM 744 C C . ALA A 1 98 ? -17.840 14.761 -13.956 1.00 37.47 98 ALA A C 1
ATOM 746 O O . ALA A 1 98 ? -17.159 13.843 -14.418 1.00 37.47 98 ALA A O 1
ATOM 747 N N . GLU A 1 99 ? -19.167 14.847 -14.041 1.00 42.53 99 GLU A N 1
ATOM 748 C CA . GLU A 1 99 ? -20.022 13.984 -14.864 1.00 42.53 99 GLU A CA 1
ATOM 749 C C . GLU A 1 99 ? -19.708 14.123 -16.358 1.00 42.53 99 GLU A C 1
ATOM 751 O O . GLU A 1 99 ? -19.337 15.244 -16.786 1.00 42.53 99 GLU A O 1
#

Radius of gyration: 15.23 Å; chains: 1; bounding box: 33×30×42 Å

pLDDT: mean 85.22, std 13.99, range [37.47, 97.25]

Secondary structure (DSSP, 8-state):
-HHHHHHHHHHTT-SEEEEEE-HHHHHHHHHTT--PEEEEEPPGGGGGGGGGGGGGGGGG--EEEEEEHHHHHHHHHTTS-HHHHHHHHHH--------

=== Feature glossary ===
The record interleaves many kinds of information about one protein. Here is each kind framed as the question it answers.

Q: What does the local fold look like, residue by residue?
A: A 3Di character summarizes, for each residue, the relative orientation of the Cα frame of its nearest spatial neighbor. Because it encodes fold topology rather than chemistry, 3Di alignments detect remote structural similarity that sequence alignment misses.

Q: Which residues are in helices, strands, or loops?
A: Secondary structure is the local, repeating backbone conformation. DSSP classifies it into eight states by reading the hydrogen-bond network: three helix types (H, G, I), two β types (E, B), two non-regular types (T, S), and unstructured coil (-).

Q: How big and how compact is the whole molecule?
A: Three whole-structure scalars: the radius of gyration (RMS distance of Cα from centroid, in Å), the count of Cα–Cα contacts (pairs closer than 8 Å and separated by more than four residues in sequence — i.e. tertiary, not local, contacts), and the bounding-box dimensions. Together they distinguish compact globular folds from extended fibres or disordered chains.

Q: How confident is the AlphaFold model at each residue?
A: For AlphaFold models, the B-factor field carries pLDDT — the model's own estimate of local accuracy on a 0–100 scale. Regions with pLDDT<50 should be treated as essentially unmodeled; they often correspond to intrinsically disordered segments.

Q: What family and function is it annotated with?
A: Functional annotations link the protein to curated databases. InterPro entries identify conserved domains and families by matching the sequence against member-database signatures (Pfam, PROSITE, CDD, …). Gene Ontology (GO) terms describe molecular function, biological process, and cellular component in a controlled vocabulary. CATH places the structure in a hierarchical fold classification (Class/Architecture/Topology/Homologous-superfamily). The organism is the source species.

Q: What known structures does this most resemble?
A: Nearest PDB neighbors are the top structural matches found by Foldseek when searching this structure against the entire Protein Data Bank. Each hit reports a TM-score (0 to 1; >0.5 almost always implies the same fold) and an E-value. These are *structural* homologs — they may share no detectable sequence similarity.

Q: Which residues are buried vs exposed?
A: Solvent-accessible surface area (SASA) is the area in Å² traced out by the centre of a 1.4 Å probe sphere (a water molecule) rolled over the protein's van der Waals surface (Shrake–Rupley / Lee–Richards construction). Buried residues have near-zero SASA; fully exposed residues can exceed 200 Å². The total SASA scales roughly with the number of surface residues.

Q: What are the backbone torsion angles?
A: φ (phi) and ψ (psi) are the two rotatable backbone dihedrals per residue: φ is the C(i-1)–N–Cα–C torsion, ψ is the N–Cα–C–N(i+1) torsion, both in degrees on (−180°, 180°]. α-helical residues cluster near (−60°, −45°); β-strand residues near (−120°, +130°). A Ramachandran plot is simply a scatter of (φ, ψ) for every residue.

Q: Are the domains correctly placed relative to each other?
A: Predicted aligned error is AlphaFold's pairwise confidence. Unlike pLDDT (per-residue), PAE is per-residue-pair and captures whether two parts of the structure are correctly placed relative to each other. Units are ångströms of expected positional error.

Q: What if only a Cα trace is available?
A: P-SEA three-state annotation labels each residue as helix, strand, or coil based purely on the geometry of the Cα trace. It serves as a fallback when the full backbone (and thus DSSP) is unavailable.

Q: What is the amino-acid chain?
A: This is the polypeptide sequence — one letter per residue, N-terminus first. Length ranges from a few dozen residues for small domains to over a thousand for large multi-domain proteins.

Q: What do the rendered images show?
A: The six renders are orthographic views along the three Cartesian axes in both directions. Representation (cartoon, sticks, or surface) and color scheme (sequence-rainbow or by-chain) vary across proteins so the training set covers all the common visualization conventions.

Q: What do the diagnostic plots show?
A: Plot images: a contact map (which residues are close in 3D, as an N×N binary image), a Ramachandran scatter (backbone torsion angles, revealing secondary-structure composition at a glance), and — for AlphaFold structures — a PAE heatmap (pairwise prediction confidence).

Q: How mobile is each atom in the crystal?
A: B-factor (Debye–Waller factor) reflects atomic displacement in the crystal lattice. It is an experimental observable (units Å²), not a prediction; low values mean the atom is pinned down, high values mean it moves or is heterogeneous across the crystal.

Q: Where is each backbone atom in 3D?
A: The mmCIF table is the protein's shape written out atom by atom. For each backbone N, Cα, C, and carbonyl O, it records an (x, y, z) coordinate triple in Å plus the residue type, chain letter, and residue number.